Protein AF-A0A821ML32-F1 (afdb_monomer_lite)

Foldseek 3Di:
DAVLVVDDPVCSQVDEAEDAEECPDPLNVDPDLVVSLVVVCVVPLVLLDPPDPSNHAYEDAEYFYQQLPDPLDDVSLVSVLVNCPDPSRVVHHYDYPDCAQAACDDPRDGLHGDRRHQAHSVRPGGPDPSVVVSVVND

Radius of gyration: 17.09 Å; chains: 1; bounding box: 42×37×43 Å

pLDDT: mean 91.92, std 6.18, range [58.53, 98.0]

Organism: NCBI:txid392032

Structure (mmCIF, N/CA/C/O backbone):
data_AF-A0A821ML32-F1
#
_entry.id   AF-A0A821ML32-F1
#
loop_
_atom_site.group_PDB
_atom_site.id
_atom_site.type_symbol
_atom_site.label_atom_id
_atom_site.label_alt_id
_atom_site.label_comp_id
_atom_site.label_asym_id
_atom_site.label_entity_id
_atom_site.label_seq_id
_atom_site.pdbx_PDB_ins_code
_atom_site.Cartn_x
_atom_site.Cartn_y
_atom_site.Cartn_z
_atom_site.occupancy
_atom_site.B_iso_or_equiv
_atom_site.auth_seq_id
_atom_site.auth_comp_id
_atom_site.auth_asym_id
_atom_site.auth_atom_id
_atom_site.pdbx_PDB_model_num
ATOM 1 N N . LEU A 1 1 ? -23.906 -6.595 11.552 1.00 58.53 1 LEU A N 1
ATOM 2 C CA . LEU A 1 1 ? -23.212 -7.490 12.507 1.00 58.53 1 LEU A CA 1
ATOM 3 C C . LEU A 1 1 ? -21.776 -7.643 12.021 1.00 58.53 1 LEU A C 1
ATOM 5 O O . LEU A 1 1 ? -21.618 -7.826 10.820 1.00 58.53 1 LEU A O 1
ATOM 9 N N . PRO A 1 2 ? -20.771 -7.525 12.899 1.00 80.56 2 PRO A N 1
ATOM 10 C CA . PRO A 1 2 ? -19.362 -7.723 12.544 1.00 80.56 2 PRO A CA 1
ATOM 11 C C . PRO A 1 2 ? -19.141 -9.092 11.881 1.00 80.56 2 PRO A C 1
ATOM 13 O O . PRO A 1 2 ? -19.759 -10.069 12.314 1.00 80.56 2 PRO A O 1
ATOM 16 N N . VAL A 1 3 ? -18.279 -9.188 10.859 1.00 84.00 3 VAL A N 1
ATOM 17 C CA . VAL A 1 3 ? -17.990 -10.460 10.146 1.00 84.00 3 VAL A CA 1
ATOM 18 C C . VAL A 1 3 ? -17.461 -11.523 11.110 1.00 84.00 3 VAL A C 1
ATOM 20 O O . VAL A 1 3 ? -17.748 -12.708 10.964 1.00 84.00 3 VAL A O 1
ATOM 23 N N . GLN A 1 4 ? -16.771 -11.095 12.163 1.00 87.88 4 GLN A N 1
ATOM 24 C CA . GLN A 1 4 ? -16.292 -11.927 13.260 1.00 87.88 4 GLN A CA 1
ATOM 25 C C . GLN A 1 4 ? -17.427 -12.712 13.931 1.00 87.88 4 GLN A C 1
ATOM 27 O O . GLN A 1 4 ? -17.214 -13.833 14.373 1.00 87.88 4 GLN A O 1
ATOM 32 N N . ASN A 1 5 ? -18.655 -12.190 13.955 1.00 90.38 5 ASN A N 1
ATOM 33 C CA . ASN A 1 5 ? -19.802 -12.894 14.538 1.00 90.38 5 ASN A CA 1
ATOM 34 C C . ASN A 1 5 ? -20.434 -13.917 13.582 1.00 90.38 5 ASN A C 1
ATOM 36 O O . ASN A 1 5 ? -21.322 -14.660 13.992 1.00 90.38 5 ASN A O 1
ATOM 40 N N . LEU A 1 6 ? -19.993 -13.962 12.321 1.00 92.81 6 LEU A N 1
ATOM 41 C CA . LEU A 1 6 ? -20.473 -14.903 11.307 1.00 92.81 6 LEU A CA 1
ATOM 42 C C . LEU A 1 6 ? -19.639 -16.192 11.256 1.00 92.81 6 LEU A C 1
ATOM 44 O O . LEU A 1 6 ? -19.989 -17.114 10.523 1.00 92.81 6 LEU A O 1
ATOM 48 N N . VAL A 1 7 ? -18.548 -16.273 12.026 1.00 92.94 7 VAL A N 1
ATOM 49 C CA . VAL A 1 7 ? -17.625 -17.416 12.029 1.00 92.94 7 VAL A CA 1
ATOM 50 C C . VAL A 1 7 ? -17.607 -18.158 13.377 1.00 92.94 7 VAL A C 1
ATOM 52 O O . VAL A 1 7 ? -17.961 -17.578 14.411 1.00 92.94 7 VAL A O 1
ATOM 55 N N . PRO A 1 8 ? -17.158 -19.433 13.416 1.00 96.25 8 PRO A N 1
ATOM 56 C CA . PRO A 1 8 ? -16.999 -20.178 14.664 1.00 96.25 8 PRO A CA 1
ATOM 57 C C . PRO A 1 8 ? -16.087 -19.477 15.678 1.00 96.25 8 PRO A C 1
ATOM 59 O O . PRO A 1 8 ? -15.053 -18.917 15.310 1.00 96.25 8 PRO A O 1
ATOM 62 N N . ILE A 1 9 ? -16.415 -19.609 16.971 1.00 94.19 9 ILE A N 1
ATOM 63 C CA . ILE A 1 9 ? -15.672 -19.026 18.112 1.00 94.19 9 ILE A CA 1
ATOM 64 C C . ILE A 1 9 ? -14.157 -19.290 18.024 1.00 94.19 9 ILE A C 1
ATOM 66 O O . ILE A 1 9 ? -13.353 -18.422 18.356 1.00 94.19 9 ILE A O 1
ATOM 70 N N . SER A 1 10 ? -13.753 -20.462 17.523 1.00 96.31 10 SER A N 1
ATOM 71 C CA . SER A 1 10 ? -12.349 -20.871 17.377 1.00 96.31 10 SER A CA 1
ATOM 72 C C . SER A 1 10 ? -11.516 -20.003 16.423 1.00 96.31 10 SER A C 1
ATOM 74 O O . SER A 1 10 ? -10.283 -20.046 16.493 1.00 96.31 10 SER A O 1
ATOM 76 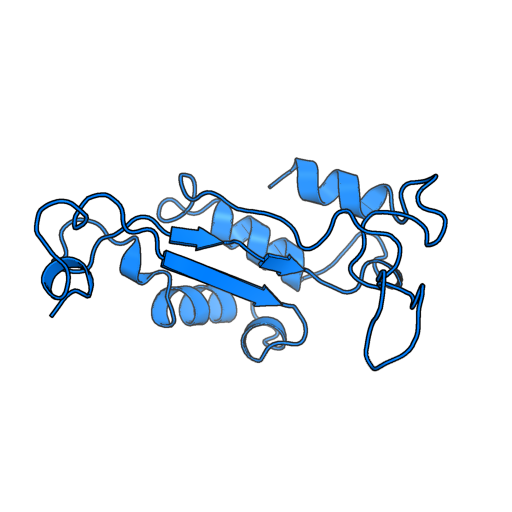N N . ILE A 1 11 ? -12.156 -19.234 15.534 1.00 94.69 11 ILE A N 1
ATOM 77 C CA . ILE A 1 11 ? -11.487 -18.381 14.542 1.00 94.69 11 ILE A CA 1
ATOM 78 C C . ILE A 1 11 ? -11.879 -16.900 14.623 1.00 94.69 11 ILE A C 1
ATOM 80 O O . ILE A 1 11 ? -11.276 -16.091 13.929 1.00 94.69 11 ILE A O 1
ATOM 84 N N . GLN A 1 12 ? -12.795 -16.506 15.516 1.00 92.31 12 GLN A N 1
ATOM 85 C CA . GLN A 1 12 ? -13.219 -15.099 15.659 1.00 92.31 12 GLN A CA 1
ATOM 86 C C . GLN A 1 12 ? -12.056 -14.139 15.951 1.00 92.31 12 GLN A C 1
ATOM 88 O O . GLN A 1 12 ? -12.065 -13.000 15.501 1.00 92.31 12 GLN A O 1
ATOM 93 N N . LYS A 1 13 ? -11.026 -14.611 16.667 1.00 91.19 13 LYS A N 1
ATOM 94 C CA . LYS A 1 13 ? -9.805 -13.847 16.989 1.00 91.19 13 LYS A CA 1
ATOM 95 C C . LYS A 1 13 ? -8.655 -14.075 15.998 1.00 91.19 13 LYS A C 1
ATOM 97 O O . LYS A 1 13 ? -7.502 -13.829 16.334 1.00 91.19 13 LYS A O 1
ATOM 102 N N . LYS A 1 14 ? -8.951 -14.623 14.818 1.00 93.81 14 LYS A N 1
ATOM 103 C CA . LYS A 1 14 ? -7.973 -14.962 13.770 1.00 93.81 14 LYS A CA 1
ATOM 104 C C . LYS A 1 14 ? -8.317 -14.318 12.423 1.00 93.81 14 LYS A C 1
ATOM 106 O O . LYS A 1 14 ? -7.839 -14.777 11.394 1.00 93.81 14 LYS A O 1
ATOM 111 N N . ILE A 1 15 ? -9.176 -13.301 12.435 1.00 93.44 15 ILE A N 1
ATOM 112 C CA . ILE A 1 15 ? -9.587 -12.563 11.241 1.00 93.44 15 ILE A CA 1
ATOM 113 C C . ILE A 1 15 ? -8.752 -11.290 11.143 1.00 93.44 15 ILE A C 1
ATOM 115 O O . ILE A 1 15 ? -8.634 -10.551 12.120 1.00 93.44 15 ILE A O 1
ATOM 119 N N . VAL A 1 16 ? -8.220 -11.046 9.950 1.00 94.94 16 VAL A N 1
ATOM 120 C CA . VAL A 1 16 ? -7.593 -9.793 9.529 1.00 94.94 16 VAL A CA 1
ATOM 121 C C . VAL A 1 16 ? -8.287 -9.377 8.240 1.00 94.94 16 VAL A C 1
ATOM 123 O O . VAL A 1 16 ? -8.556 -10.228 7.393 1.00 94.94 16 VAL A O 1
ATOM 126 N N . TYR A 1 17 ? -8.620 -8.099 8.118 1.00 95.31 17 TYR A N 1
ATOM 127 C CA . TYR A 1 17 ? -9.178 -7.548 6.888 1.00 95.31 17 TYR A CA 1
ATOM 128 C C . TYR A 1 17 ? -8.047 -7.158 5.945 1.00 95.31 17 TYR A C 1
ATOM 130 O O . TYR A 1 17 ? -7.021 -6.657 6.399 1.00 95.31 17 TYR A O 1
ATOM 138 N N . GLU A 1 18 ? -8.239 -7.362 4.648 1.00 96.06 18 GLU A N 1
ATOM 139 C CA . GLU A 1 18 ? -7.297 -6.907 3.628 1.00 96.06 18 GLU A CA 1
ATOM 140 C C . GLU A 1 18 ? -7.824 -5.658 2.922 1.00 96.06 18 GLU A C 1
ATOM 142 O O . GLU A 1 18 ? -9.033 -5.500 2.728 1.00 96.06 18 GLU A O 1
ATOM 147 N N . ALA A 1 19 ? -6.909 -4.771 2.549 1.00 95.31 19 ALA A N 1
ATOM 148 C CA . ALA A 1 19 ? -7.201 -3.584 1.763 1.00 95.31 19 ALA A CA 1
ATOM 149 C C . ALA A 1 19 ? -6.167 -3.421 0.652 1.00 95.31 19 ALA A C 1
ATOM 151 O O . ALA A 1 19 ? -4.987 -3.724 0.837 1.00 95.31 19 ALA A O 1
ATOM 152 N N . HIS A 1 20 ? -6.632 -2.956 -0.506 1.00 95.50 20 HIS A N 1
ATOM 153 C CA . HIS A 1 20 ? -5.803 -2.670 -1.673 1.00 95.50 20 HIS A CA 1
ATOM 154 C C . HIS A 1 20 ? -6.002 -1.203 -2.057 1.00 95.50 20 HIS A C 1
ATOM 156 O O . HIS A 1 20 ? -7.135 -0.709 -2.046 1.00 95.50 20 HIS A O 1
ATOM 162 N N . TRP A 1 21 ? -4.930 -0.502 -2.421 1.00 93.75 21 TRP A N 1
ATOM 163 C CA . TRP A 1 21 ? -5.017 0.911 -2.787 1.00 93.75 21 TRP A CA 1
ATOM 164 C C . TRP A 1 21 ? -4.004 1.277 -3.872 1.00 93.75 21 TRP A C 1
ATOM 166 O O . TRP A 1 21 ? -2.800 1.251 -3.655 1.00 93.75 21 TRP A O 1
ATOM 176 N N . TYR A 1 22 ? -4.491 1.641 -5.057 1.00 94.38 22 TYR A N 1
ATOM 177 C CA . TYR A 1 22 ? -3.639 1.912 -6.219 1.00 94.38 22 TYR A CA 1
ATOM 178 C C . TYR A 1 22 ? -3.877 3.293 -6.816 1.00 94.38 22 TYR A C 1
ATOM 180 O O . TYR A 1 22 ? -5.014 3.773 -6.813 1.00 94.38 22 TYR A O 1
ATOM 188 N N . SER A 1 23 ? -2.842 3.878 -7.424 1.00 92.19 23 SER A N 1
ATOM 189 C CA . SER A 1 23 ? -2.930 5.192 -8.081 1.00 92.19 23 SER A CA 1
ATOM 190 C C . SER A 1 23 ? -3.946 5.234 -9.229 1.00 92.19 23 SER A C 1
ATOM 192 O O . SER A 1 23 ? -4.602 6.245 -9.446 1.00 92.19 23 SER A O 1
ATOM 194 N N . TRP A 1 24 ? -4.160 4.114 -9.924 1.00 90.50 24 TRP A N 1
ATOM 195 C CA . TRP A 1 24 ? -5.170 3.994 -10.984 1.00 90.50 24 TRP A CA 1
ATOM 196 C C . TRP A 1 24 ? -6.590 3.719 -10.468 1.00 90.50 24 TRP A C 1
ATOM 198 O O . TRP A 1 24 ? -7.546 3.763 -11.245 1.00 90.50 24 TRP A O 1
ATOM 208 N N . SER A 1 25 ? -6.746 3.378 -9.186 1.00 88.56 25 SER A N 1
ATOM 209 C CA . SER A 1 25 ? -8.063 3.119 -8.600 1.00 88.56 25 SER A CA 1
ATOM 210 C C . SER A 1 25 ? -8.828 4.426 -8.404 1.00 88.56 25 SER A C 1
ATOM 212 O O . SER A 1 25 ? -8.225 5.491 -8.334 1.00 88.56 25 SER A O 1
ATOM 214 N N . TYR A 1 26 ? -10.154 4.357 -8.245 1.00 82.19 26 TYR A N 1
ATOM 215 C CA . TYR A 1 26 ? -10.980 5.544 -7.971 1.00 82.19 26 TYR A CA 1
ATOM 216 C C . TYR A 1 26 ? -10.398 6.419 -6.846 1.00 82.19 26 TYR A C 1
ATOM 218 O O . TYR A 1 26 ? -10.350 7.638 -6.969 1.00 82.19 26 TYR A O 1
ATOM 226 N N . TYR A 1 27 ? -9.885 5.782 -5.791 1.00 77.31 27 TYR A N 1
ATOM 227 C CA . TYR A 1 27 ? -9.290 6.455 -4.639 1.00 77.31 27 TYR A CA 1
ATOM 228 C C . TYR A 1 27 ? -7.915 7.073 -4.917 1.00 77.31 27 TYR A C 1
ATOM 230 O O . TYR A 1 27 ? -7.487 7.940 -4.167 1.00 77.31 27 TYR A O 1
ATOM 238 N N . GLY A 1 28 ? -7.204 6.616 -5.949 1.00 76.94 28 GLY A N 1
ATOM 239 C CA . GLY A 1 28 ? -5.899 7.148 -6.343 1.00 76.94 28 GLY A CA 1
ATOM 240 C C . GLY A 1 28 ? -5.958 8.276 -7.373 1.00 76.94 28 GLY A C 1
ATOM 241 O O . GLY A 1 28 ? -4.967 8.970 -7.559 1.00 76.94 28 GLY A O 1
ATOM 242 N N . LEU A 1 29 ? -7.115 8.483 -8.012 1.00 75.38 29 LEU A N 1
ATOM 243 C CA . LEU A 1 29 ? -7.329 9.520 -9.032 1.00 75.38 29 LEU A CA 1
ATOM 244 C C . LEU A 1 29 ? -7.762 10.878 -8.457 1.00 75.38 29 LEU A C 1
ATOM 246 O O . LEU A 1 29 ? -7.916 11.844 -9.204 1.00 75.38 29 LEU A O 1
ATOM 250 N N . LEU A 1 30 ? -8.025 10.949 -7.153 1.00 75.50 30 LEU A N 1
ATOM 251 C CA . LEU A 1 30 ? -8.404 12.193 -6.490 1.00 75.50 30 LEU 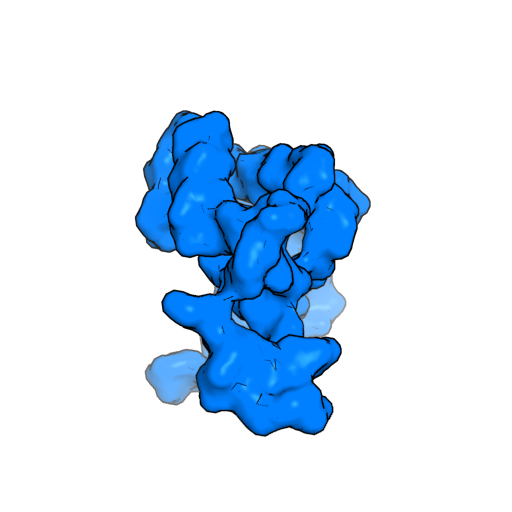A CA 1
ATOM 252 C C . LEU A 1 30 ? -7.146 13.055 -6.294 1.00 75.50 30 LEU A C 1
ATOM 254 O O . LEU A 1 30 ? -6.099 12.550 -5.914 1.00 75.50 30 LEU A O 1
ATOM 258 N N . SER A 1 31 ? -7.256 14.360 -6.529 1.00 70.25 31 SER A N 1
ATOM 259 C CA . SER A 1 31 ? -6.125 15.303 -6.492 1.00 70.25 31 SER A CA 1
ATOM 260 C C . SER A 1 31 ? -5.951 16.018 -5.145 1.00 70.25 31 SER A C 1
ATOM 262 O O . SER A 1 31 ? -5.352 17.086 -5.090 1.00 70.25 31 SER A O 1
ATOM 264 N N . ASP A 1 32 ? -6.611 15.541 -4.089 1.00 81.44 32 ASP A N 1
ATOM 265 C CA . ASP A 1 32 ? -6.509 16.121 -2.749 1.00 81.44 32 ASP A CA 1
ATOM 266 C C . ASP A 1 32 ? -6.287 15.002 -1.745 1.00 81.44 32 ASP A C 1
ATOM 268 O O . ASP A 1 32 ? -7.175 14.196 -1.461 1.00 81.44 32 ASP A O 1
ATOM 272 N N . CYS A 1 33 ? -5.089 14.993 -1.183 1.00 81.88 33 CYS A N 1
ATOM 273 C CA . CYS A 1 33 ? -4.660 14.013 -0.211 1.00 81.88 33 CYS A CA 1
ATOM 274 C C . CYS A 1 33 ? -5.568 13.900 1.015 1.00 81.88 33 CYS A C 1
ATOM 276 O O . CYS A 1 33 ? -5.781 12.801 1.524 1.00 81.88 33 CYS A O 1
ATOM 278 N N . ASN A 1 34 ? -6.114 15.017 1.499 1.00 82.44 34 ASN A N 1
ATOM 279 C CA . ASN A 1 34 ? -7.027 14.991 2.640 1.00 82.44 34 ASN A CA 1
ATOM 280 C C . ASN A 1 34 ? -8.341 14.326 2.242 1.00 82.44 34 ASN A C 1
ATOM 282 O O . ASN A 1 34 ? -8.827 13.449 2.948 1.00 82.44 34 ASN A O 1
ATOM 286 N N . HIS A 1 35 ? -8.856 14.658 1.058 1.00 80.75 35 HIS A N 1
ATOM 287 C CA . HIS A 1 35 ? -10.056 14.020 0.532 1.00 80.75 35 HIS A CA 1
ATOM 288 C C . HIS A 1 35 ? -9.855 12.520 0.273 1.00 80.75 35 HIS A C 1
ATOM 290 O O . HIS A 1 35 ? -10.752 11.716 0.535 1.00 80.75 35 HIS A O 1
ATOM 296 N N . ILE A 1 36 ? -8.675 12.122 -0.207 1.00 78.12 36 ILE A N 1
ATOM 297 C CA . ILE A 1 36 ? -8.316 10.714 -0.383 1.00 78.12 36 ILE A CA 1
ATOM 298 C C . ILE A 1 36 ? -8.307 9.986 0.958 1.00 78.12 36 ILE A C 1
ATOM 300 O O . ILE A 1 36 ? -8.918 8.923 1.065 1.00 78.12 36 ILE A O 1
ATOM 304 N N . LYS A 1 37 ? -7.650 10.558 1.975 1.00 79.38 37 LYS A N 1
ATOM 305 C CA . LYS A 1 37 ? -7.611 9.991 3.328 1.00 79.38 37 LYS A CA 1
ATOM 306 C C . LYS A 1 37 ? -9.016 9.823 3.884 1.00 79.38 37 LYS A C 1
ATOM 308 O O . LYS A 1 37 ? -9.367 8.704 4.235 1.00 79.38 37 LYS A O 1
ATOM 313 N N . ASP A 1 38 ? -9.847 10.863 3.832 1.00 82.62 38 ASP A N 1
ATOM 314 C CA . ASP A 1 38 ? -11.245 10.791 4.269 1.00 82.62 38 ASP A CA 1
ATOM 315 C C . ASP A 1 38 ? -12.011 9.693 3.518 1.00 82.62 38 ASP A C 1
ATOM 317 O O . ASP A 1 38 ? -12.803 8.948 4.094 1.00 82.62 38 ASP A O 1
ATOM 321 N N . THR A 1 39 ? -11.786 9.562 2.211 1.00 83.38 39 THR A N 1
ATOM 322 C CA . THR A 1 39 ? -12.470 8.554 1.395 1.00 83.38 39 THR A CA 1
ATOM 323 C C . THR A 1 39 ? -12.025 7.136 1.763 1.00 83.38 39 THR A C 1
ATOM 325 O O . THR A 1 39 ? -12.866 6.244 1.866 1.00 83.38 39 THR A O 1
ATOM 328 N N . ILE A 1 40 ? -10.729 6.917 1.991 1.00 86.00 40 ILE A N 1
ATOM 329 C CA . ILE A 1 40 ? -10.162 5.626 2.403 1.00 86.00 40 ILE A CA 1
ATOM 330 C C . ILE A 1 40 ? -10.575 5.262 3.834 1.00 86.00 40 ILE A C 1
ATOM 332 O O . ILE A 1 40 ? -10.970 4.119 4.087 1.00 86.00 40 ILE A O 1
ATOM 336 N N . GLU A 1 41 ? -10.566 6.229 4.752 1.00 85.88 41 GLU A N 1
ATOM 337 C CA . GLU A 1 41 ? -11.084 6.075 6.113 1.00 85.88 41 GLU A CA 1
ATOM 338 C C . GLU A 1 41 ? -12.553 5.641 6.087 1.00 85.88 41 GLU A C 1
ATOM 340 O O . GLU A 1 41 ? -12.910 4.640 6.707 1.00 85.88 41 GLU A O 1
ATOM 345 N N . ASN A 1 42 ? -13.386 6.290 5.271 1.00 86.12 42 ASN A N 1
ATOM 346 C CA . ASN A 1 42 ? -14.793 5.916 5.119 1.00 86.12 42 ASN A CA 1
ATOM 347 C C . ASN A 1 42 ? -15.008 4.583 4.380 1.00 86.12 42 ASN A C 1
ATOM 349 O O . ASN A 1 42 ? -16.001 3.899 4.630 1.00 86.12 42 ASN A O 1
ATOM 353 N N . ALA A 1 43 ? -14.114 4.199 3.465 1.00 87.94 43 ALA A N 1
ATOM 354 C CA . ALA A 1 43 ? -14.243 2.960 2.701 1.00 87.94 43 ALA A CA 1
ATOM 355 C C . ALA A 1 43 ? -13.915 1.722 3.547 1.00 87.94 43 ALA A C 1
ATOM 357 O O . ALA A 1 43 ? -14.674 0.751 3.546 1.00 87.94 43 ALA A O 1
ATOM 358 N N . TRP A 1 44 ? -12.790 1.747 4.262 1.00 90.25 44 TRP A N 1
ATOM 359 C CA . TRP A 1 44 ? -12.335 0.612 5.073 1.00 90.25 44 TRP A CA 1
ATOM 360 C C . TRP A 1 44 ? -11.527 1.006 6.313 1.00 90.25 44 TRP A C 1
ATOM 362 O O . TRP A 1 44 ? -11.477 0.218 7.257 1.00 90.25 44 TRP A O 1
ATOM 372 N N . GLY A 1 45 ? -10.922 2.200 6.363 1.00 91.06 45 GLY A N 1
ATOM 373 C CA . GLY A 1 45 ? -10.108 2.619 7.512 1.00 91.06 45 GLY A CA 1
ATOM 374 C C . GLY A 1 45 ? -10.892 2.688 8.828 1.00 91.06 45 GLY A C 1
ATOM 375 O O . GLY A 1 45 ? -10.323 2.415 9.883 1.00 91.06 45 GLY A O 1
ATOM 376 N N . TYR A 1 46 ? -12.210 2.908 8.774 1.00 91.94 46 TYR A N 1
ATOM 377 C CA . TYR A 1 46 ? -13.108 2.900 9.934 1.00 91.94 46 TYR A CA 1
ATOM 378 C C . TYR A 1 46 ? -13.054 1.587 10.738 1.00 91.94 46 TYR A C 1
ATOM 380 O O . TYR A 1 46 ? -13.364 1.573 11.926 1.00 91.94 46 TYR A O 1
ATOM 388 N N . ILE A 1 47 ? -12.631 0.472 10.127 1.00 94.00 47 ILE A N 1
ATOM 389 C CA . ILE A 1 47 ? -12.469 -0.827 10.804 1.00 94.00 47 ILE A CA 1
ATOM 390 C C . ILE A 1 47 ? -11.403 -0.754 11.912 1.00 94.00 47 ILE A C 1
ATOM 392 O O . ILE A 1 47 ? -11.476 -1.505 12.887 1.00 94.00 47 ILE A O 1
ATOM 396 N N . LEU A 1 48 ? -10.436 0.158 11.796 1.00 94.19 48 LEU A N 1
ATOM 397 C CA . LEU A 1 48 ? -9.376 0.365 12.785 1.00 94.19 48 LEU A CA 1
ATOM 398 C C . LEU A 1 48 ? -9.836 1.202 13.987 1.00 94.19 48 LEU A C 1
ATOM 400 O O . LEU A 1 48 ? -9.149 1.223 15.010 1.00 94.19 48 LEU A O 1
ATOM 404 N N . GLU A 1 49 ? -10.984 1.882 13.900 1.00 93.12 49 GLU A N 1
ATOM 405 C CA . GLU A 1 49 ? -11.473 2.720 14.992 1.00 93.12 49 GLU A CA 1
ATOM 406 C C . GLU A 1 49 ? -11.729 1.886 16.245 1.00 93.12 49 GLU A C 1
ATOM 408 O O . GLU A 1 49 ? -12.415 0.865 16.212 1.00 93.12 49 GLU A O 1
ATOM 413 N N . SER A 1 50 ? -11.190 2.330 17.378 1.00 91.75 50 SER A N 1
ATOM 414 C CA . SE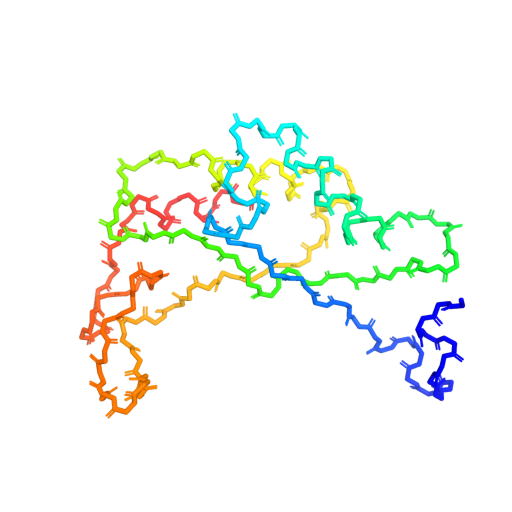R A 1 50 ? -11.328 1.619 18.650 1.00 91.75 50 SER A CA 1
ATOM 415 C C . SER A 1 50 ? -12.752 1.677 19.220 1.00 91.75 50 SER A C 1
ATOM 417 O O . SER A 1 50 ? -13.490 2.629 18.989 1.00 91.75 50 SER A O 1
ATOM 419 N N . ASN A 1 51 ? -13.094 0.697 20.063 1.00 92.12 51 ASN A N 1
ATOM 420 C CA . ASN A 1 51 ? -14.345 0.636 20.837 1.00 92.12 51 ASN A CA 1
ATOM 421 C C . ASN A 1 51 ? -15.634 0.425 20.026 1.00 92.12 51 ASN A C 1
ATOM 423 O O . ASN A 1 51 ? -16.728 0.628 20.556 1.00 92.12 51 ASN A O 1
ATOM 427 N N . TYR A 1 52 ? -15.531 -0.063 18.792 1.00 92.19 52 TYR A N 1
ATOM 428 C CA . TYR A 1 52 ? -16.685 -0.474 18.004 1.00 92.19 52 TYR A CA 1
ATOM 429 C C . TYR A 1 52 ? -16.803 -1.992 17.916 1.00 92.19 52 TYR A C 1
ATOM 431 O O . TYR A 1 52 ? -15.837 -2.743 18.010 1.00 92.19 52 TYR A O 1
ATOM 439 N N . SER A 1 53 ? -18.028 -2.472 17.696 1.00 90.88 53 SER A N 1
ATOM 440 C CA . SER A 1 53 ? -18.262 -3.913 17.520 1.00 90.88 53 SER A CA 1
ATOM 441 C C . SER A 1 53 ? -17.554 -4.488 16.287 1.00 90.88 53 SER A C 1
ATOM 443 O O . SER A 1 53 ? -17.273 -5.681 16.254 1.00 90.88 53 SER A O 1
ATOM 445 N N . TYR A 1 54 ? -17.276 -3.650 15.284 1.00 89.81 54 TYR A N 1
ATOM 446 C CA . TYR A 1 54 ? -16.600 -4.020 14.043 1.00 89.81 54 TYR A CA 1
ATOM 447 C C . TYR A 1 54 ? -15.077 -3.848 14.092 1.00 89.81 54 TYR A C 1
ATOM 449 O O . TYR A 1 54 ? -14.425 -4.214 13.117 1.00 89.81 54 TYR A O 1
ATOM 457 N N . THR A 1 55 ? -14.515 -3.323 15.191 1.00 92.69 55 THR A N 1
ATOM 458 C CA . THR A 1 55 ? -13.078 -3.044 15.301 1.00 92.69 55 THR A CA 1
ATOM 459 C C . THR A 1 55 ? -12.254 -4.303 15.037 1.00 92.69 55 THR A C 1
ATOM 461 O O . THR A 1 55 ? -12.464 -5.339 15.678 1.00 92.69 55 THR A O 1
ATOM 464 N N . ALA A 1 56 ? -11.300 -4.218 14.112 1.00 93.44 56 ALA A N 1
ATOM 465 C CA . ALA A 1 56 ? -10.476 -5.352 13.706 1.00 93.44 56 ALA A CA 1
ATOM 466 C C . ALA A 1 56 ? -9.106 -4.909 13.173 1.00 93.44 56 ALA A C 1
ATOM 468 O O . ALA A 1 56 ? -8.971 -3.785 12.694 1.00 93.44 56 ALA A O 1
ATOM 469 N N . PRO A 1 57 ? -8.091 -5.791 13.194 1.00 94.88 57 PRO A N 1
ATOM 470 C CA . PRO A 1 57 ? -6.858 -5.539 12.463 1.00 94.88 57 PRO A CA 1
ATOM 471 C C . PRO A 1 57 ? -7.114 -5.516 10.950 1.00 94.88 57 PRO A C 1
ATOM 473 O O . PRO A 1 57 ? -7.851 -6.353 10.414 1.00 94.88 57 PRO A O 1
ATOM 476 N N . VAL A 1 58 ? -6.443 -4.586 10.275 1.00 96.06 58 VAL A N 1
ATOM 477 C CA . VAL A 1 58 ? -6.390 -4.467 8.815 1.00 96.06 58 VAL A CA 1
ATOM 478 C C . VAL A 1 58 ? -4.937 -4.639 8.367 1.00 96.06 58 VAL A C 1
ATOM 480 O O . VAL A 1 58 ? -4.012 -4.202 9.055 1.00 96.06 58 VAL A O 1
ATOM 483 N N . TRP A 1 59 ? -4.734 -5.286 7.226 1.00 97.50 59 TRP A N 1
ATOM 484 C CA . TRP A 1 59 ? -3.471 -5.340 6.503 1.00 97.50 59 TRP A CA 1
ATOM 485 C C . TRP A 1 59 ? -3.681 -4.687 5.135 1.00 97.50 59 TRP A C 1
ATOM 487 O O . TRP A 1 59 ? -4.486 -5.159 4.334 1.00 97.50 59 TRP A O 1
ATOM 497 N N . LEU A 1 60 ? -2.951 -3.603 4.862 1.00 96.94 60 LEU A N 1
ATOM 498 C CA . LEU A 1 60 ? -2.834 -3.060 3.508 1.00 96.94 60 LEU A CA 1
ATOM 499 C C . LEU A 1 60 ? -1.918 -3.987 2.699 1.00 96.94 60 LEU A C 1
ATOM 501 O O . LEU A 1 60 ? -0.700 -3.816 2.691 1.00 96.94 60 LEU A O 1
ATOM 505 N N . THR A 1 61 ? -2.489 -5.033 2.116 1.00 97.75 61 THR A N 1
ATOM 506 C CA . THR A 1 61 ? -1.758 -6.107 1.431 1.00 97.75 61 THR A CA 1
ATOM 507 C C . THR A 1 61 ? -1.157 -5.643 0.115 1.00 97.75 61 THR A C 1
ATOM 509 O O . THR A 1 61 ? -0.120 -6.164 -0.294 1.00 97.75 61 THR A O 1
ATOM 512 N N . GLU A 1 62 ? -1.783 -4.655 -0.523 1.00 97.56 62 GLU A N 1
ATOM 513 C CA . GLU A 1 62 ? -1.333 -4.111 -1.794 1.00 97.56 62 GLU A CA 1
ATOM 514 C C . GLU A 1 62 ? -1.507 -2.597 -1.845 1.00 97.56 62 GLU A C 1
ATOM 516 O O . GLU A 1 62 ? -2.585 -2.048 -1.604 1.00 97.56 62 GLU A O 1
ATOM 521 N N . PHE A 1 63 ? -0.446 -1.913 -2.248 1.00 96.38 63 PHE A N 1
ATOM 522 C CA . PHE A 1 63 ? -0.542 -0.562 -2.768 1.00 96.38 63 PHE A CA 1
ATOM 523 C C . PHE A 1 63 ? 0.558 -0.306 -3.784 1.00 96.38 63 PHE A C 1
ATOM 525 O O . PHE A 1 63 ? 1.599 -0.968 -3.760 1.00 96.38 63 PHE A O 1
ATOM 532 N N . GLY A 1 64 ? 0.340 0.666 -4.665 1.00 95.50 64 GLY A N 1
ATOM 533 C CA . GLY A 1 64 ? 1.389 1.078 -5.584 1.00 95.50 64 GLY A CA 1
ATOM 534 C C . GLY A 1 64 ? 0.973 2.075 -6.651 1.00 95.50 64 GLY A C 1
ATOM 535 O O . GLY A 1 64 ? -0.207 2.362 -6.872 1.00 95.50 64 GLY A O 1
ATOM 536 N N . THR A 1 65 ? 2.003 2.563 -7.330 1.00 95.38 65 THR A N 1
ATOM 537 C CA . THR A 1 65 ? 1.961 3.438 -8.501 1.00 95.38 65 THR A CA 1
ATOM 538 C C . THR A 1 65 ? 2.903 2.879 -9.572 1.00 95.38 65 THR A C 1
ATOM 540 O O . THR A 1 65 ? 3.657 1.939 -9.308 1.00 95.38 65 THR A O 1
ATOM 543 N N . ASN A 1 66 ? 2.867 3.442 -10.777 1.00 95.56 66 ASN A N 1
ATOM 544 C CA . ASN A 1 66 ? 3.746 3.018 -11.860 1.00 95.56 66 ASN A CA 1
ATOM 545 C C . ASN A 1 66 ? 5.199 3.443 -11.571 1.00 95.56 66 ASN A C 1
ATOM 547 O O . ASN A 1 66 ? 5.535 4.625 -11.646 1.00 95.56 66 ASN A O 1
ATOM 551 N N . VAL A 1 67 ? 6.070 2.473 -11.284 1.00 96.69 67 VAL A N 1
ATOM 552 C CA . VAL A 1 67 ? 7.477 2.714 -10.926 1.00 96.69 67 VAL A CA 1
ATOM 553 C C . VAL A 1 67 ? 8.301 3.153 -12.137 1.00 96.69 67 VAL A C 1
ATOM 555 O O . VAL A 1 67 ? 9.250 3.917 -11.969 1.00 96.69 67 VAL A O 1
ATOM 558 N N . ASP A 1 68 ? 7.934 2.745 -13.356 1.00 94.38 68 ASP A N 1
ATOM 559 C CA . ASP A 1 68 ? 8.639 3.160 -14.583 1.00 94.38 68 ASP A CA 1
ATOM 560 C C . ASP A 1 68 ? 8.578 4.676 -14.795 1.00 94.38 68 ASP A C 1
ATOM 562 O O . ASP A 1 68 ? 9.459 5.268 -15.416 1.00 94.38 68 ASP A O 1
ATOM 566 N N . GLN A 1 69 ? 7.502 5.298 -14.309 1.00 92.00 69 GLN A N 1
ATOM 567 C CA . GLN A 1 69 ? 7.218 6.718 -14.495 1.00 92.00 69 GLN A CA 1
ATOM 568 C C . GLN A 1 69 ? 7.656 7.570 -13.302 1.00 92.00 69 GLN A C 1
ATOM 570 O O . GLN A 1 69 ? 7.619 8.795 -13.394 1.00 92.00 69 GLN A O 1
ATOM 575 N N . PHE A 1 70 ? 8.110 6.951 -12.213 1.00 92.06 70 PHE A N 1
ATOM 576 C CA . PHE A 1 70 ? 8.442 7.644 -10.977 1.00 92.06 70 PHE A CA 1
ATOM 577 C C . PHE A 1 70 ? 9.708 8.505 -11.116 1.00 92.06 70 PHE A C 1
ATOM 579 O O . PHE A 1 70 ? 10.794 7.985 -11.384 1.00 92.06 70 PHE A O 1
ATOM 586 N N . GLN A 1 71 ? 9.584 9.817 -10.888 1.00 88.62 71 GLN A N 1
ATOM 587 C CA . GLN A 1 71 ? 10.682 10.790 -11.034 1.00 88.62 71 GLN A CA 1
ATOM 588 C C . GLN A 1 71 ? 11.259 11.297 -9.701 1.00 88.62 71 GLN A C 1
ATOM 590 O O . GLN A 1 71 ? 12.145 12.150 -9.699 1.00 88.62 71 GLN A O 1
ATOM 595 N N . GLY A 1 72 ? 10.816 10.746 -8.569 1.00 88.31 72 GLY A N 1
ATOM 596 C CA . GLY A 1 72 ? 11.212 11.196 -7.228 1.00 88.31 72 GLY A CA 1
ATOM 597 C C . GLY A 1 72 ? 10.060 11.797 -6.426 1.00 88.31 72 GLY A C 1
ATOM 598 O O . GLY A 1 72 ? 10.167 11.888 -5.207 1.00 88.31 72 GLY A O 1
ATOM 599 N N . ASP A 1 73 ? 8.968 12.145 -7.095 1.00 87.38 73 ASP A N 1
ATOM 600 C CA . ASP A 1 73 ? 7.730 12.672 -6.542 1.00 87.38 73 ASP A CA 1
ATOM 601 C C . ASP A 1 73 ? 6.522 11.886 -7.074 1.00 87.38 73 ASP A C 1
ATOM 603 O O . ASP A 1 73 ? 6.443 11.544 -8.254 1.00 87.38 73 ASP A O 1
ATOM 607 N N . ASP A 1 74 ? 5.589 11.556 -6.181 1.00 90.12 74 ASP A N 1
ATOM 608 C CA . ASP A 1 74 ? 4.310 10.931 -6.523 1.00 90.12 74 ASP A CA 1
ATOM 609 C C . ASP A 1 74 ? 3.300 11.259 -5.416 1.00 90.12 74 ASP A C 1
ATOM 611 O O . ASP A 1 74 ? 3.406 10.775 -4.286 1.00 90.12 74 ASP A O 1
ATOM 615 N N . GLU A 1 75 ? 2.326 12.110 -5.748 1.00 88.38 75 GLU A N 1
ATOM 616 C CA . GLU A 1 75 ? 1.318 12.601 -4.802 1.00 88.38 75 GLU A CA 1
ATOM 617 C C . GLU A 1 75 ? 0.522 11.453 -4.168 1.00 88.38 75 GLU A C 1
ATOM 619 O O . GLU A 1 75 ? 0.205 11.486 -2.979 1.00 88.38 75 GLU A O 1
ATOM 624 N N . PHE A 1 76 ? 0.248 10.395 -4.933 1.00 90.94 76 PHE A N 1
ATOM 625 C CA . PHE A 1 76 ? -0.465 9.234 -4.428 1.00 90.94 76 PHE A CA 1
ATOM 626 C C . PHE A 1 76 ? 0.348 8.504 -3.350 1.00 90.94 76 PHE A C 1
ATOM 628 O O . PHE A 1 76 ? -0.189 8.177 -2.289 1.00 90.94 76 PHE A O 1
ATOM 635 N N . ILE A 1 77 ? 1.640 8.270 -3.578 1.00 92.50 77 ILE A N 1
ATOM 636 C CA . ILE A 1 77 ? 2.509 7.615 -2.592 1.00 92.50 77 ILE A CA 1
ATOM 637 C C . ILE A 1 77 ? 2.705 8.491 -1.353 1.00 92.50 77 ILE A C 1
ATOM 639 O O . ILE A 1 77 ? 2.666 7.969 -0.235 1.00 92.50 77 ILE A O 1
ATOM 643 N N . ASP A 1 78 ? 2.833 9.807 -1.518 1.00 90.56 78 ASP A N 1
ATOM 644 C CA . ASP A 1 78 ? 2.866 10.743 -0.390 1.00 90.56 78 ASP A CA 1
ATOM 645 C C . ASP A 1 78 ? 1.575 10.672 0.440 1.00 90.56 78 ASP A C 1
ATOM 647 O O . ASP A 1 78 ? 1.611 10.737 1.675 1.00 90.56 78 ASP A O 1
ATOM 651 N N . CYS A 1 79 ? 0.430 10.442 -0.206 1.00 91.50 79 CYS A N 1
ATOM 652 C CA . CYS A 1 79 ? -0.834 10.218 0.485 1.00 91.50 79 CYS A CA 1
ATOM 653 C C . CYS A 1 79 ? -0.913 8.892 1.215 1.00 91.50 79 CYS A C 1
ATOM 655 O O . CYS A 1 79 ? -1.370 8.878 2.361 1.00 91.50 79 CYS A O 1
ATOM 657 N N . VAL A 1 80 ? -0.439 7.802 0.612 1.00 93.12 80 VAL A N 1
ATOM 658 C CA . VAL A 1 80 ? -0.332 6.511 1.302 1.00 93.12 80 VAL A CA 1
ATOM 659 C C . VAL A 1 80 ? 0.549 6.658 2.540 1.00 93.12 80 VAL A C 1
ATOM 661 O O . VAL A 1 80 ? 0.129 6.285 3.633 1.00 93.12 80 VAL A O 1
ATOM 664 N N . LYS A 1 81 ? 1.722 7.284 2.412 1.00 92.88 81 LYS A N 1
ATOM 665 C CA . LYS A 1 81 ? 2.619 7.570 3.538 1.00 92.88 81 LYS A CA 1
ATOM 666 C C . LYS A 1 81 ? 1.923 8.380 4.627 1.00 92.88 81 LYS A C 1
ATOM 668 O O . LYS A 1 81 ? 1.915 7.997 5.795 1.00 92.88 81 LYS A O 1
ATOM 673 N N . GLY A 1 8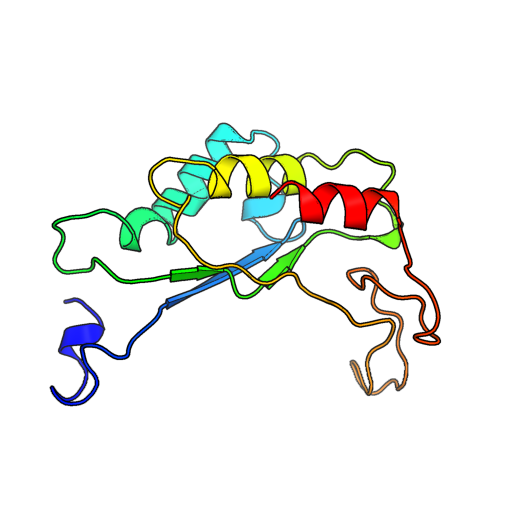2 ? 1.302 9.490 4.241 1.00 91.44 82 GLY A N 1
ATOM 674 C CA . GLY A 1 82 ? 0.610 10.369 5.171 1.00 91.44 82 GLY A CA 1
ATOM 675 C C . GLY A 1 82 ? -0.620 9.729 5.813 1.00 91.44 82 GLY A C 1
ATOM 676 O O . GLY A 1 82 ? -1.017 10.181 6.883 1.00 91.44 82 GLY A O 1
ATOM 677 N N . PHE A 1 83 ? -1.245 8.743 5.167 1.00 91.31 83 PHE A N 1
ATOM 678 C CA . PHE A 1 83 ? -2.288 7.914 5.759 1.00 91.31 83 PHE A CA 1
ATOM 679 C C . PHE A 1 83 ? -1.661 6.977 6.782 1.00 91.31 83 PHE A C 1
ATOM 681 O O . PHE A 1 83 ? -2.006 7.095 7.947 1.00 91.31 83 PHE A O 1
ATOM 688 N N . LEU A 1 84 ? -0.676 6.157 6.390 1.00 93.44 84 LEU A N 1
ATOM 689 C CA . LEU A 1 84 ? -0.004 5.179 7.256 1.00 93.44 84 LEU A CA 1
ATOM 690 C C . LEU A 1 84 ? 0.553 5.794 8.544 1.00 93.44 84 LEU A C 1
ATOM 692 O O . LEU A 1 84 ? 0.526 5.137 9.576 1.00 93.44 84 LEU A O 1
ATOM 696 N N . GLN A 1 85 ? 0.963 7.061 8.522 1.00 92.94 85 GLN A N 1
ATOM 697 C CA . GLN A 1 85 ? 1.528 7.770 9.674 1.00 92.94 85 GLN A CA 1
ATOM 698 C C . GLN A 1 85 ? 0.490 8.444 10.593 1.00 92.94 85 GLN A C 1
ATOM 700 O O . GLN A 1 85 ? 0.866 9.097 11.569 1.00 92.94 85 GLN A O 1
ATOM 705 N N . THR A 1 86 ? -0.814 8.309 10.326 1.00 91.12 86 THR A N 1
ATOM 706 C CA . THR A 1 86 ? -1.856 8.815 11.236 1.00 91.12 86 THR A CA 1
ATOM 707 C C . THR A 1 86 ? -1.909 8.006 12.542 1.00 91.12 86 THR A C 1
ATOM 709 O O . THR A 1 86 ? -1.534 6.831 12.568 1.00 91.12 86 THR A O 1
ATOM 712 N N . PRO A 1 87 ? -2.457 8.567 13.639 1.00 91.88 87 PRO A N 1
ATOM 713 C CA . PRO A 1 87 ? -2.684 7.807 14.870 1.00 91.88 87 PRO A CA 1
ATOM 714 C C . PRO A 1 87 ? -3.555 6.555 14.684 1.00 91.88 87 PRO A C 1
ATOM 716 O O . PRO A 1 87 ? -3.408 5.605 15.452 1.00 91.88 87 PRO A O 1
ATOM 719 N N . LEU A 1 88 ? -4.446 6.557 13.684 1.00 91.06 88 LEU A N 1
ATOM 720 C CA . LEU A 1 88 ? -5.351 5.448 13.381 1.00 91.06 88 LEU A CA 1
ATOM 721 C C . LEU A 1 88 ? -4.611 4.246 12.773 1.00 91.06 88 LEU A C 1
ATOM 723 O O . LEU A 1 88 ? -4.965 3.103 13.052 1.00 91.06 88 LEU A O 1
ATOM 727 N N . THR A 1 89 ? -3.578 4.491 11.965 1.00 93.00 89 THR A N 1
ATOM 728 C CA . THR A 1 89 ? -2.970 3.470 11.093 1.00 93.00 89 THR A CA 1
ATOM 729 C C . THR A 1 89 ? -1.478 3.257 11.325 1.00 93.00 89 THR A C 1
ATOM 731 O O . THR A 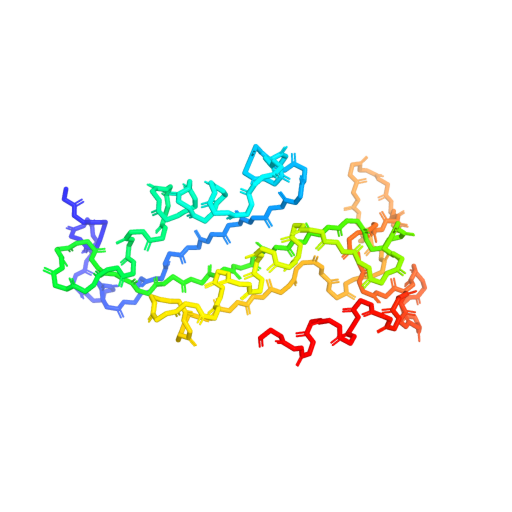1 89 ? -0.919 2.348 10.725 1.00 93.00 89 THR A O 1
ATOM 734 N N . GLN A 1 90 ? -0.818 4.032 12.191 1.00 92.75 90 GLN A N 1
ATOM 735 C CA . GLN A 1 90 ? 0.626 3.893 12.466 1.00 92.75 90 GLN A CA 1
ATOM 736 C C . GLN A 1 90 ? 1.039 2.502 12.979 1.00 92.75 90 GLN A C 1
ATOM 738 O O . GLN A 1 90 ? 2.212 2.146 12.946 1.00 92.75 90 GLN A O 1
ATOM 743 N N . THR A 1 91 ? 0.088 1.707 13.479 1.00 91.06 91 THR A N 1
ATOM 744 C CA . THR A 1 91 ? 0.301 0.313 13.905 1.00 91.06 91 THR A CA 1
ATOM 745 C C . THR A 1 91 ? -0.225 -0.713 12.897 1.00 91.06 91 THR A C 1
ATOM 747 O O . THR A 1 91 ? -0.100 -1.919 13.124 1.00 91.06 91 THR A O 1
ATOM 750 N N . MET A 1 92 ? -0.822 -0.261 11.792 1.00 94.38 92 MET A N 1
ATOM 751 C CA . MET A 1 92 ? -1.322 -1.107 10.715 1.00 94.38 92 MET A CA 1
ATOM 752 C C . MET A 1 92 ? -0.146 -1.684 9.923 1.00 94.38 92 MET A C 1
ATOM 754 O O . MET A 1 92 ? 0.815 -0.987 9.602 1.00 94.38 92 MET A O 1
ATOM 758 N N . SER A 1 93 ? -0.223 -2.970 9.586 1.00 96.06 93 SER A N 1
ATOM 759 C CA . SER A 1 93 ? 0.776 -3.609 8.724 1.00 96.06 93 SER A CA 1
ATOM 760 C C . SER A 1 93 ? 0.475 -3.349 7.251 1.00 96.06 93 SER A C 1
ATOM 762 O O . SER A 1 93 ? -0.688 -3.239 6.854 1.00 96.06 93 SER A O 1
ATOM 764 N N . TRP A 1 94 ? 1.521 -3.298 6.430 1.00 96.94 94 TRP A N 1
ATOM 765 C CA . TRP A 1 94 ? 1.403 -3.076 4.994 1.00 96.94 94 TRP A CA 1
ATOM 766 C C . TRP A 1 94 ? 2.368 -3.950 4.194 1.00 96.94 94 TRP A C 1
ATOM 768 O O . TRP A 1 94 ? 3.348 -4.492 4.711 1.00 96.94 94 TRP A O 1
ATOM 778 N N . SER A 1 95 ? 2.073 -4.127 2.913 1.00 97.31 95 SER A N 1
ATOM 779 C CA . SER A 1 95 ? 2.937 -4.786 1.940 1.00 97.31 95 SER A CA 1
ATOM 780 C C . SER A 1 95 ? 2.827 -4.075 0.598 1.00 97.31 95 SER A C 1
ATOM 782 O O . SER A 1 95 ? 1.741 -3.720 0.150 1.00 97.31 95 SER A O 1
ATOM 784 N N . TYR A 1 96 ? 3.978 -3.808 -0.014 1.00 97.62 96 TYR A N 1
ATOM 785 C CA . TYR A 1 96 ? 4.032 -3.151 -1.312 1.00 97.62 96 TYR A CA 1
ATOM 786 C C . TYR A 1 96 ? 3.794 -4.159 -2.439 1.00 97.62 96 TYR A C 1
ATOM 788 O O . TYR A 1 96 ? 4.363 -5.256 -2.423 1.00 97.62 96 TYR A O 1
ATOM 796 N N . TRP A 1 97 ? 3.022 -3.754 -3.448 1.00 97.12 97 TRP A N 1
ATOM 797 C CA . TRP A 1 97 ? 2.911 -4.476 -4.710 1.00 97.12 97 TRP A CA 1
ATOM 798 C C . TRP A 1 97 ? 3.817 -3.813 -5.761 1.00 97.12 97 TRP A C 1
ATOM 800 O O . TRP A 1 97 ? 3.493 -2.72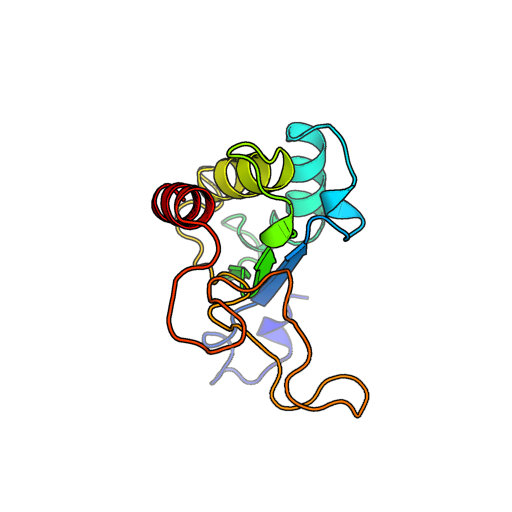7 -6.229 1.00 97.12 97 TRP A O 1
ATOM 810 N N . VAL A 1 98 ? 4.929 -4.418 -6.192 1.00 96.12 98 VAL A N 1
ATOM 811 C CA . VAL A 1 98 ? 5.449 -5.755 -5.834 1.00 96.12 98 VAL A CA 1
ATOM 812 C C . VAL A 1 98 ? 6.975 -5.828 -5.992 1.00 96.12 98 VAL A C 1
ATOM 814 O O . VAL A 1 98 ? 7.568 -5.071 -6.753 1.00 96.12 98 VAL A O 1
ATOM 817 N N . LEU A 1 99 ? 7.638 -6.785 -5.327 1.00 96.62 99 LEU A N 1
ATOM 818 C CA . LEU A 1 99 ? 9.072 -7.057 -5.529 1.00 96.62 99 LEU A CA 1
ATOM 819 C C . LEU A 1 99 ? 9.415 -7.522 -6.963 1.00 96.62 99 LEU A C 1
ATOM 821 O O . LEU A 1 99 ? 10.578 -7.515 -7.333 1.00 96.62 99 LEU A O 1
ATOM 825 N N . ALA A 1 100 ? 8.446 -7.954 -7.768 1.00 96.75 100 ALA A N 1
ATOM 826 C CA . ALA A 1 100 ? 8.700 -8.584 -9.061 1.00 96.75 100 ALA A CA 1
ATOM 827 C C . ALA A 1 100 ? 9.336 -7.643 -10.103 1.00 96.75 100 ALA A C 1
ATOM 829 O O . ALA A 1 100 ? 9.233 -6.422 -9.996 1.00 96.75 100 ALA A O 1
ATOM 830 N N . GLY A 1 101 ? 9.977 -8.233 -11.117 1.00 97.06 101 GLY A N 1
ATOM 831 C CA . GLY A 1 101 ? 10.402 -7.532 -12.338 1.00 97.06 101 GLY A CA 1
ATOM 832 C C . GLY A 1 101 ? 9.541 -7.865 -13.560 1.00 97.06 101 GLY A C 1
ATOM 833 O O . GLY A 1 101 ? 9.241 -7.004 -14.383 1.00 97.06 101 GLY A O 1
ATOM 834 N N . SER A 1 102 ? 9.080 -9.111 -13.650 1.00 97.25 102 SER A N 1
ATOM 835 C CA . SER A 1 102 ? 8.193 -9.609 -14.702 1.00 97.25 102 SER A CA 1
ATOM 836 C C . SER A 1 102 ? 7.126 -10.530 -14.107 1.00 97.25 102 SER A C 1
ATOM 838 O O . SER A 1 102 ? 7.259 -11.046 -12.994 1.00 97.25 102 SER A O 1
ATOM 840 N N . TYR A 1 103 ? 6.048 -10.763 -14.849 1.00 96.62 103 TYR A N 1
ATOM 841 C CA . TYR A 1 103 ? 5.091 -11.817 -14.525 1.00 96.62 103 TYR A CA 1
ATOM 842 C C . TYR A 1 103 ? 5.561 -13.146 -15.098 1.00 96.62 103 TYR A C 1
ATOM 844 O O . TYR A 1 103 ? 5.918 -13.206 -16.271 1.00 96.62 103 TYR A O 1
ATOM 852 N N . TYR A 1 104 ? 5.402 -14.232 -14.337 1.00 94.06 104 TYR A N 1
ATOM 853 C CA . TYR A 1 104 ? 5.572 -15.577 -14.892 1.00 94.06 104 TYR A CA 1
ATOM 854 C C . TYR A 1 104 ? 4.656 -15.785 -16.112 1.00 94.06 104 TYR A C 1
ATOM 856 O O . TYR A 1 104 ? 5.125 -16.138 -17.190 1.00 94.06 104 TYR A O 1
ATOM 864 N N . ILE A 1 105 ? 3.355 -15.494 -15.963 1.00 95.00 105 ILE A N 1
ATOM 865 C CA . ILE A 1 105 ? 2.377 -15.396 -17.057 1.00 95.00 105 ILE A CA 1
ATOM 866 C C . ILE A 1 105 ? 1.366 -14.295 -16.716 1.00 95.00 105 ILE A C 1
ATOM 868 O O . ILE A 1 105 ? 0.788 -14.306 -15.629 1.00 95.00 105 ILE A O 1
ATOM 872 N N . ARG A 1 106 ? 1.077 -13.397 -17.663 1.00 93.62 106 ARG A N 1
ATOM 873 C CA . ARG A 1 106 ? -0.041 -12.442 -17.588 1.00 93.62 106 ARG A CA 1
ATOM 874 C C . ARG A 1 106 ? -0.780 -12.407 -18.913 1.00 93.62 106 ARG A C 1
ATOM 876 O O . ARG A 1 106 ? -0.172 -12.246 -19.968 1.00 93.62 106 ARG A O 1
ATOM 883 N N . SER A 1 107 ? -2.099 -12.587 -18.871 1.00 93.94 107 SER A N 1
ATOM 884 C CA . SER A 1 107 ? -2.950 -12.567 -20.072 1.00 93.94 107 SER A CA 1
ATOM 885 C C . SER A 1 107 ? -2.438 -13.479 -21.203 1.00 93.94 107 SER A C 1
ATOM 887 O O . SER A 1 107 ? -2.504 -13.128 -22.377 1.00 93.94 107 SER A O 1
ATOM 889 N N . GLY A 1 108 ? -1.883 -14.643 -20.844 1.00 95.19 108 GLY A N 1
ATOM 890 C CA . GLY A 1 108 ? -1.338 -15.625 -21.789 1.00 95.19 108 GLY A CA 1
ATOM 891 C C . GLY A 1 108 ? 0.074 -15.333 -22.312 1.00 95.19 108 GLY A C 1
ATOM 892 O O . GLY A 1 108 ? 0.592 -16.128 -23.090 1.00 95.19 108 GLY A O 1
ATOM 893 N N . THR A 1 109 ? 0.712 -14.243 -21.883 1.00 95.25 109 THR A N 1
ATOM 894 C CA . THR A 1 109 ? 2.089 -13.892 -22.259 1.00 95.25 109 THR A CA 1
ATOM 895 C C . THR A 1 109 ? 3.026 -14.157 -21.085 1.00 95.25 109 THR A C 1
ATOM 897 O O . THR A 1 109 ? 2.766 -13.694 -19.975 1.00 95.25 109 THR A O 1
ATOM 900 N N . ALA A 1 110 ? 4.091 -14.924 -21.320 1.00 96.06 110 ALA A N 1
ATOM 901 C CA . ALA A 1 110 ? 5.132 -15.164 -20.324 1.00 96.06 110 ALA A CA 1
ATOM 902 C C . ALA A 1 110 ? 6.094 -13.974 -20.227 1.00 96.06 110 ALA A C 1
ATOM 904 O O . ALA A 1 110 ? 6.301 -13.278 -21.222 1.00 96.06 110 ALA A O 1
ATOM 905 N N . GLU A 1 111 ? 6.683 -13.768 -19.048 1.00 95.50 111 GLU A N 1
ATOM 906 C CA . GLU A 1 111 ? 7.690 -12.726 -18.785 1.00 95.50 111 GLU A CA 1
ATOM 907 C C . GLU A 1 111 ? 7.228 -11.314 -19.174 1.00 95.50 111 GLU A C 1
ATOM 909 O O . GLU A 1 111 ? 8.013 -10.473 -19.607 1.00 95.50 111 GLU A O 1
ATOM 914 N N . SER A 1 112 ? 5.926 -11.034 -19.050 1.00 97.00 112 SER A N 1
ATOM 915 C CA . SER A 1 112 ? 5.412 -9.701 -19.352 1.00 97.00 112 SER A CA 1
ATOM 916 C C . SER A 1 112 ? 5.920 -8.700 -18.320 1.00 97.00 112 SER A C 1
ATOM 918 O O . SER A 1 112 ? 5.872 -8.984 -17.120 1.00 97.00 112 SER A O 1
ATOM 920 N N . HIS A 1 113 ? 6.311 -7.521 -18.789 1.00 96.31 113 HIS A N 1
ATOM 921 C CA . HIS A 1 113 ? 6.772 -6.417 -17.958 1.00 96.31 113 HIS A CA 1
ATOM 922 C C . HIS A 1 113 ? 5.792 -6.076 -16.816 1.00 96.31 113 HIS A C 1
ATOM 924 O O . HIS A 1 113 ? 4.579 -5.972 -17.033 1.00 96.31 113 HIS A O 1
ATOM 930 N N . GLU A 1 114 ? 6.319 -5.895 -15.604 1.00 96.88 114 GLU A N 1
ATOM 931 C CA . GLU A 1 114 ? 5.572 -5.421 -14.434 1.00 96.88 114 GLU A CA 1
ATOM 932 C C . GLU A 1 114 ? 5.978 -3.980 -14.112 1.00 96.88 114 GLU A C 1
ATOM 934 O O . GLU A 1 114 ? 7.006 -3.738 -13.481 1.00 96.88 114 GLU A O 1
ATOM 939 N N . SER A 1 115 ? 5.163 -3.011 -14.535 1.00 96.44 115 SER A N 1
ATOM 940 C CA . SER A 1 115 ? 5.437 -1.580 -14.365 1.00 96.44 115 SER A CA 1
ATOM 941 C C . SER A 1 115 ? 5.395 -1.109 -12.906 1.00 96.44 115 SER A C 1
ATOM 943 O O . SER A 1 115 ? 6.075 -0.150 -12.548 1.00 96.44 115 SER A O 1
ATOM 945 N N . PHE A 1 116 ? 4.680 -1.813 -12.025 1.00 97.12 116 PHE A N 1
ATOM 946 C CA . PHE A 1 116 ? 4.622 -1.552 -10.576 1.00 97.12 116 PHE A CA 1
ATOM 947 C C . PHE A 1 116 ? 5.743 -2.296 -9.821 1.00 97.12 116 PHE A C 1
ATOM 949 O O . PHE A 1 116 ? 5.833 -2.259 -8.599 1.00 97.12 116 PHE A O 1
ATOM 956 N N . GLY A 1 117 ? 6.597 -3.015 -10.546 1.00 97.62 117 GLY A N 1
ATOM 957 C CA . GLY A 1 117 ? 7.642 -3.861 -9.990 1.00 97.62 117 GLY A CA 1
ATOM 958 C C . GLY A 1 117 ? 8.851 -3.080 -9.490 1.00 97.62 117 GLY A C 1
ATOM 959 O O . GLY A 1 117 ? 9.296 -2.123 -10.129 1.00 97.62 117 GLY A O 1
ATOM 960 N N . LEU A 1 118 ? 9.426 -3.523 -8.369 1.00 97.75 118 LEU A N 1
ATOM 961 C CA . LEU A 1 118 ? 10.655 -2.951 -7.807 1.00 97.75 118 LEU A CA 1
ATOM 962 C C . LEU A 1 118 ? 11.926 -3.392 -8.534 1.00 97.75 118 LEU A C 1
ATOM 964 O O . LEU A 1 118 ? 12.965 -2.745 -8.372 1.00 97.75 118 LEU A O 1
ATOM 968 N N . LEU A 1 119 ? 11.875 -4.481 -9.301 1.00 98.00 119 LEU A N 1
ATOM 969 C CA . LEU A 1 119 ? 13.032 -5.035 -9.998 1.00 98.00 119 LEU A CA 1
ATOM 970 C C . LEU A 1 119 ? 12.954 -4.799 -11.509 1.00 98.00 119 LEU A C 1
ATOM 972 O O . LEU A 1 119 ? 11.897 -4.516 -12.069 1.00 98.00 119 LEU A O 1
ATOM 976 N N . THR A 1 120 ? 14.100 -4.900 -12.174 1.00 97.75 120 THR A N 1
ATOM 977 C CA . THR A 1 120 ? 14.181 -5.001 -13.635 1.00 97.75 120 THR A CA 1
ATOM 978 C C . THR A 1 120 ? 13.602 -6.329 -14.116 1.00 97.75 120 THR A C 1
ATOM 980 O O . THR A 1 120 ? 13.622 -7.310 -13.377 1.00 97.75 120 THR A O 1
ATOM 983 N N . ASP A 1 121 ? 13.141 -6.390 -15.366 1.00 97.38 121 ASP A N 1
ATOM 984 C CA . ASP A 1 121 ? 12.497 -7.573 -15.968 1.00 97.38 121 ASP A CA 1
ATOM 985 C C . ASP A 1 121 ? 13.348 -8.850 -15.883 1.00 97.38 121 ASP A C 1
ATOM 987 O O . ASP A 1 121 ? 12.817 -9.954 -15.839 1.00 97.38 121 ASP A O 1
ATOM 991 N N . ASP A 1 122 ? 14.676 -8.715 -15.826 1.00 96.50 122 ASP A N 1
ATOM 992 C CA . ASP A 1 122 ? 15.615 -9.830 -15.673 1.00 96.50 122 ASP A CA 1
ATOM 993 C C . ASP A 1 122 ? 15.887 -10.235 -14.212 1.00 96.50 122 ASP A C 1
ATOM 995 O O . ASP A 1 122 ? 16.703 -11.126 -13.971 1.00 96.50 122 ASP A O 1
ATOM 999 N N . TRP A 1 123 ? 15.214 -9.591 -13.253 1.00 97.25 123 TRP A N 1
ATOM 1000 C CA . TRP A 1 123 ? 15.293 -9.804 -11.804 1.00 97.25 123 TRP A CA 1
ATOM 1001 C C . TRP A 1 123 ? 16.665 -9.525 -11.174 1.00 97.25 123 TRP A C 1
ATOM 1003 O O . TRP A 1 123 ? 16.932 -9.963 -10.053 1.00 97.25 123 TRP A O 1
ATOM 1013 N N . LYS A 1 124 ? 17.560 -8.806 -11.867 1.00 97.56 124 LYS A N 1
ATOM 1014 C CA . LYS A 1 124 ? 18.945 -8.605 -11.396 1.00 97.56 124 LYS A CA 1
ATOM 1015 C C . LYS A 1 124 ? 19.190 -7.287 -10.687 1.00 97.56 124 LYS A C 1
ATOM 1017 O O . LYS A 1 124 ? 20.137 -7.204 -9.909 1.00 97.56 124 LYS A O 1
ATOM 1022 N N . ASN A 1 125 ? 18.393 -6.261 -10.962 1.00 97.88 125 ASN A N 1
ATOM 1023 C CA . ASN A 1 125 ? 18.619 -4.920 -10.435 1.00 97.88 125 ASN A CA 1
ATOM 1024 C C . ASN A 1 125 ? 17.329 -4.320 -9.889 1.00 97.88 125 ASN A C 1
ATOM 1026 O O . ASN A 1 125 ? 16.234 -4.715 -10.279 1.00 97.88 125 ASN A O 1
ATOM 1030 N N . ILE A 1 126 ? 17.472 -3.323 -9.017 1.00 96.69 126 ILE A N 1
ATOM 1031 C CA . ILE A 1 126 ? 16.359 -2.448 -8.651 1.00 96.69 126 ILE A CA 1
ATOM 1032 C C . ILE A 1 126 ? 16.017 -1.538 -9.832 1.00 96.69 126 ILE A C 1
ATOM 1034 O O . ILE A 1 126 ? 16.910 -1.001 -10.489 1.00 96.69 126 ILE A O 1
ATOM 1038 N N . LYS A 1 127 ? 14.724 -1.356 -10.091 1.00 94.94 127 LYS A N 1
ATOM 1039 C CA . LYS A 1 127 ? 14.226 -0.534 -11.195 1.00 94.94 127 LYS A CA 1
ATOM 1040 C C . LYS A 1 127 ? 14.386 0.961 -10.917 1.00 94.94 127 LYS A C 1
ATOM 1042 O O . LYS A 1 127 ? 14.834 1.711 -11.777 1.00 94.94 127 LYS A O 1
ATOM 1047 N N . SER A 1 128 ? 14.054 1.387 -9.698 1.00 96.06 128 SER A N 1
ATOM 1048 C CA . SER A 1 128 ? 14.148 2.784 -9.272 1.00 96.06 128 SER A CA 1
ATOM 1049 C C . SER A 1 128 ? 14.663 2.875 -7.842 1.00 96.06 128 SER A C 1
ATOM 1051 O O . SER A 1 128 ? 13.964 2.530 -6.889 1.00 96.06 128 SER A O 1
ATOM 1053 N N . LYS A 1 129 ? 15.897 3.370 -7.674 1.00 95.00 129 LYS A N 1
ATOM 1054 C CA . LYS A 1 129 ? 16.448 3.633 -6.337 1.00 95.00 129 LYS A CA 1
ATOM 1055 C C . LYS A 1 129 ? 15.629 4.694 -5.598 1.00 95.00 129 LYS A C 1
ATOM 1057 O O . LYS A 1 129 ? 15.371 4.527 -4.414 1.00 95.00 129 LYS A O 1
ATOM 1062 N N . ALA A 1 130 ? 15.201 5.743 -6.301 1.00 95.00 130 ALA A N 1
ATOM 1063 C CA . ALA A 1 130 ? 14.399 6.811 -5.712 1.00 95.00 130 ALA A CA 1
ATOM 1064 C C . ALA A 1 130 ? 13.090 6.266 -5.118 1.00 95.00 130 ALA A C 1
ATOM 1066 O O . ALA A 1 130 ? 12.709 6.649 -4.017 1.00 95.00 130 ALA A O 1
ATOM 1067 N N . PHE A 1 131 ? 12.448 5.315 -5.803 1.00 96.06 131 PHE A N 1
ATOM 1068 C CA . PHE A 1 131 ? 11.226 4.697 -5.298 1.00 96.06 131 PHE A CA 1
ATOM 1069 C C . PHE A 1 131 ? 11.473 3.817 -4.064 1.00 96.06 131 PHE A C 1
ATOM 1071 O O . PHE A 1 131 ? 10.733 3.896 -3.086 1.00 96.06 131 PHE A O 1
ATOM 1078 N N . ILE A 1 132 ? 12.550 3.021 -4.068 1.00 95.50 132 ILE A N 1
ATOM 1079 C CA . ILE A 1 132 ? 12.963 2.244 -2.888 1.00 95.50 132 ILE A CA 1
ATOM 1080 C C . ILE A 1 132 ? 13.227 3.165 -1.694 1.00 95.50 132 ILE A C 1
ATOM 1082 O O . ILE A 1 132 ? 12.772 2.874 -0.590 1.00 95.50 132 ILE A O 1
ATOM 1086 N N . ASP A 1 133 ? 13.927 4.280 -1.913 1.00 94.50 133 ASP A N 1
ATOM 1087 C CA . ASP A 1 133 ? 14.209 5.251 -0.859 1.00 94.50 133 ASP A CA 1
ATOM 1088 C C . ASP A 1 133 ? 12.902 5.817 -0.268 1.00 94.50 133 ASP A C 1
ATOM 1090 O O . ASP A 1 133 ? 12.817 5.948 0.949 1.00 94.50 133 ASP A O 1
ATOM 1094 N N . ILE A 1 134 ? 11.861 6.069 -1.078 1.00 93.19 134 ILE A N 1
ATOM 1095 C CA . ILE A 1 134 ? 10.536 6.469 -0.568 1.00 93.19 134 ILE A CA 1
ATOM 1096 C C . ILE A 1 134 ? 9.902 5.373 0.293 1.00 93.19 134 ILE A C 1
ATOM 1098 O O . ILE A 1 134 ? 9.461 5.672 1.406 1.00 93.19 134 ILE A O 1
ATOM 1102 N N . LEU A 1 135 ? 9.876 4.119 -0.174 1.00 93.69 135 LEU A N 1
ATOM 1103 C CA . LEU A 1 135 ? 9.275 3.009 0.579 1.00 93.69 135 LEU A CA 1
ATOM 1104 C C . LEU A 1 135 ? 9.930 2.804 1.952 1.00 93.69 135 LEU A C 1
ATOM 1106 O O . LEU A 1 135 ? 9.253 2.433 2.906 1.00 93.69 135 LEU A O 1
ATOM 1110 N N . LEU A 1 136 ? 11.231 3.078 2.075 1.00 93.44 136 LEU A N 1
ATOM 1111 C CA . LEU A 1 136 ? 11.962 3.002 3.345 1.00 93.44 136 LEU A CA 1
ATOM 1112 C C . LEU A 1 136 ? 11.586 4.109 4.344 1.00 93.44 136 LEU A C 1
ATOM 1114 O O . LEU A 1 136 ? 12.022 4.060 5.493 1.00 93.44 136 LEU A O 1
ATOM 1118 N N . THR A 1 137 ? 10.807 5.108 3.924 1.00 91.75 137 THR A N 1
ATOM 1119 C CA . THR A 1 137 ? 10.332 6.203 4.785 1.00 91.75 137 THR A CA 1
ATOM 1120 C C . THR A 1 137 ? 8.879 6.066 5.230 1.00 91.75 137 THR A C 1
ATOM 1122 O O . THR A 1 137 ? 8.384 6.984 5.894 1.00 91.75 137 THR A O 1
ATOM 1125 N N . LEU A 1 138 ? 8.199 4.990 4.821 1.00 89.12 138 LEU A N 1
ATOM 1126 C CA . LEU A 1 138 ? 6.822 4.698 5.216 1.00 89.12 138 LEU A CA 1
ATOM 1127 C C . LEU A 1 138 ? 6.733 4.400 6.715 1.00 89.12 138 LEU A C 1
ATOM 1129 O O . LEU A 1 138 ? 7.509 3.546 7.199 1.00 89.12 138 LEU A O 1
#

Secondary structure (DSSP, 8-state):
--GGGGS-TTTGGG--EEEEEETTSGGGS-S-HHHHHHHHHHHTGGGG-TTSTT---EEEEEEE--GGG--S--HHHHHHHHHHTSTTTTT-EE--S-S-SEEEEETTEEEEE-TT-SB-TTSSSBS-HHHHHHHTT-

Sequence (138 aa):
LPVQNLVPISIQKKIVYEAHWYSWSYYGLLSDCNHIKDTIENAWGYILESNYSYTAPVWLTEFGTNVDQFQGDDEFIDCVKGFLQTPLTQTMSWSYWVLAGSYYIRSGTAESHESFGLLTDDWKNIKSKAFIDILLTL

InterPro domains:
  IPR001547 Glycoside hydrolase, family 5 [PF00150] (7-98)
  IPR017853 Glycoside hydrolase superfamily [SSF51445] (8-125)